Protein AF-A0A9E3L034-F1 (afdb_monomer_lite)

Structure (mmCIF, N/CA/C/O backbone):
data_AF-A0A9E3L034-F1
#
_entry.id   AF-A0A9E3L034-F1
#
loop_
_atom_site.group_PDB
_atom_site.id
_atom_site.type_symbol
_atom_site.label_atom_id
_atom_site.label_alt_id
_atom_site.label_comp_id
_atom_site.label_asym_id
_atom_site.label_entity_id
_atom_site.label_seq_id
_atom_site.pdbx_PDB_ins_code
_atom_site.Cartn_x
_atom_site.Cartn_y
_atom_site.Cartn_z
_atom_site.occupancy
_atom_site.B_iso_or_equiv
_atom_site.auth_seq_id
_atom_site.auth_comp_id
_atom_site.auth_asym_id
_atom_site.auth_atom_id
_atom_site.pdbx_PDB_model_num
ATOM 1 N N . MET A 1 1 ? -29.057 8.548 10.350 1.00 36.59 1 MET A N 1
ATOM 2 C CA . MET A 1 1 ? -27.781 9.201 9.984 1.00 36.59 1 MET A CA 1
ATOM 3 C C . MET A 1 1 ? -26.725 8.716 10.972 1.00 36.59 1 MET A C 1
ATOM 5 O O . MET A 1 1 ? -26.701 9.178 12.103 1.00 36.59 1 MET A O 1
ATOM 9 N N . LEU A 1 2 ? -25.972 7.669 10.616 1.00 36.66 2 LEU A N 1
ATOM 10 C CA . LEU A 1 2 ? -24.992 7.038 11.506 1.00 36.66 2 LEU A CA 1
ATOM 11 C C . LEU A 1 2 ? -23.694 7.858 11.438 1.00 36.66 2 LEU A C 1
ATOM 13 O O . LEU A 1 2 ? -22.878 7.672 10.540 1.00 36.66 2 LEU A O 1
ATOM 17 N N . THR A 1 3 ? -23.529 8.835 12.325 1.00 43.69 3 THR A N 1
ATOM 18 C CA . THR A 1 3 ? -22.290 9.614 12.426 1.00 43.69 3 THR A CA 1
ATOM 19 C C . THR A 1 3 ? -21.219 8.737 13.064 1.00 43.69 3 THR A C 1
ATOM 21 O O . THR A 1 3 ? -21.066 8.690 14.284 1.00 43.69 3 THR A O 1
ATOM 24 N N . ILE A 1 4 ? -20.476 8.010 12.230 1.00 54.16 4 ILE A N 1
ATOM 25 C CA . ILE A 1 4 ? -19.249 7.324 12.633 1.00 54.16 4 ILE A CA 1
ATOM 26 C C . ILE A 1 4 ? -18.267 8.423 13.050 1.00 54.16 4 ILE A C 1
ATOM 28 O O . ILE A 1 4 ? -17.596 9.028 12.216 1.00 54.16 4 ILE A O 1
ATOM 32 N N . ARG A 1 5 ? -18.199 8.739 14.348 1.00 59.12 5 ARG A N 1
ATOM 33 C CA . ARG A 1 5 ? -17.085 9.527 14.879 1.00 59.12 5 ARG A CA 1
ATOM 34 C C . ARG A 1 5 ? -15.839 8.662 14.733 1.00 59.12 5 ARG A C 1
ATOM 36 O O . ARG A 1 5 ? -15.607 7.772 15.548 1.00 59.12 5 ARG A O 1
ATOM 43 N N . LEU A 1 6 ? -15.069 8.904 13.674 1.00 64.19 6 LEU A N 1
ATOM 44 C CA . LEU A 1 6 ? -13.773 8.271 13.452 1.00 64.19 6 LEU A CA 1
ATOM 45 C C . LEU A 1 6 ? -12.905 8.524 14.687 1.00 64.19 6 LEU A C 1
ATOM 47 O O . LEU A 1 6 ? -12.509 9.654 14.974 1.00 64.19 6 LEU A O 1
ATOM 51 N N . SER A 1 7 ? -12.670 7.476 15.475 1.00 80.00 7 SER A N 1
ATOM 52 C CA . SER A 1 7 ? -11.822 7.599 16.654 1.00 80.00 7 SER A CA 1
ATOM 53 C C . SER A 1 7 ? -10.383 7.895 16.223 1.00 80.00 7 SER A C 1
ATOM 55 O O . SER A 1 7 ? -9.923 7.412 15.187 1.00 80.00 7 SER A O 1
ATOM 57 N N . LYS A 1 8 ? -9.635 8.631 17.050 1.00 86.62 8 LYS A N 1
ATOM 58 C CA . LYS A 1 8 ? -8.203 8.886 16.808 1.00 86.62 8 LYS A CA 1
ATOM 59 C C . LYS A 1 8 ? -7.408 7.578 16.638 1.00 86.62 8 LYS A C 1
ATOM 61 O O . LYS A 1 8 ? -6.460 7.533 15.865 1.00 86.62 8 LYS A O 1
ATOM 66 N N . PHE A 1 9 ? -7.841 6.507 17.308 1.00 87.06 9 PHE A N 1
ATOM 67 C CA . PHE A 1 9 ? -7.246 5.171 17.202 1.00 87.06 9 PHE A CA 1
ATOM 68 C C . PHE A 1 9 ? -7.546 4.486 15.867 1.00 87.06 9 PHE A C 1
ATOM 70 O O . PHE A 1 9 ? -6.675 3.810 15.332 1.00 87.06 9 PHE A O 1
ATOM 77 N N . PHE A 1 10 ? -8.744 4.692 15.312 1.00 89.88 10 PHE A N 1
ATOM 78 C CA . PHE A 1 10 ? -9.085 4.198 13.978 1.00 89.88 10 PHE A CA 1
ATOM 79 C C . PHE A 1 10 ? -8.214 4.872 12.922 1.00 89.88 10 PHE A C 1
ATOM 81 O O . PHE A 1 10 ? -7.605 4.189 12.107 1.00 89.88 10 PHE A O 1
ATOM 88 N N . LEU A 1 11 ? -8.113 6.205 12.971 1.00 91.19 11 LEU A N 1
ATOM 89 C CA . LEU A 1 11 ? -7.285 6.954 12.027 1.00 91.19 11 LEU A CA 1
ATOM 90 C C . LEU A 1 11 ? -5.809 6.546 12.132 1.00 91.19 11 LEU A C 1
ATOM 92 O O . LEU A 1 11 ? -5.165 6.336 11.111 1.00 91.19 11 LEU A O 1
ATOM 96 N N . GLY A 1 12 ? -5.295 6.374 13.355 1.00 90.62 12 GLY A N 1
ATOM 97 C CA . GLY A 1 12 ? -3.931 5.898 13.583 1.00 90.62 12 GLY A CA 1
ATOM 98 C C . GLY A 1 12 ? -3.673 4.514 12.979 1.00 90.62 12 GLY A C 1
ATOM 99 O O . GLY A 1 12 ? -2.704 4.345 12.245 1.00 90.62 12 GLY A O 1
ATOM 100 N N . GLY A 1 13 ? -4.560 3.544 13.228 1.00 90.38 13 GLY A N 1
ATOM 101 C CA . GLY A 1 13 ? -4.446 2.201 12.647 1.00 90.38 13 GLY A CA 1
ATOM 102 C C . GLY A 1 13 ? -4.582 2.198 11.122 1.00 90.38 13 GLY A C 1
ATOM 103 O O . GLY A 1 13 ? -3.831 1.508 10.438 1.00 90.38 13 GLY A O 1
ATOM 104 N N . PHE A 1 14 ? -5.481 3.025 10.582 1.00 93.50 14 PHE A N 1
ATOM 105 C CA . PHE A 1 14 ? -5.663 3.178 9.140 1.00 93.50 14 PHE A CA 1
ATOM 106 C C . PHE A 1 14 ? -4.405 3.704 8.454 1.00 93.50 14 PHE A C 1
ATOM 108 O O . PHE A 1 14 ? -3.910 3.085 7.512 1.00 93.50 14 PHE A O 1
ATOM 115 N N . LEU A 1 15 ? -3.852 4.810 8.958 1.00 95.19 15 LEU A N 1
ATOM 116 C CA . LEU A 1 15 ? -2.631 5.397 8.410 1.00 95.19 15 LEU A CA 1
ATOM 117 C C . LEU A 1 15 ? -1.447 4.436 8.534 1.00 95.19 15 LEU A C 1
ATOM 119 O O . LEU A 1 15 ? -0.687 4.296 7.580 1.00 95.19 15 LEU A O 1
ATOM 123 N N . ALA A 1 16 ? -1.323 3.728 9.660 1.00 93.31 16 ALA A N 1
ATOM 124 C CA . ALA A 1 16 ? -0.282 2.721 9.837 1.00 93.31 16 ALA A CA 1
ATOM 125 C C . ALA A 1 16 ? -0.368 1.609 8.776 1.00 93.31 16 ALA A C 1
ATOM 127 O O . ALA A 1 16 ? 0.658 1.216 8.228 1.00 93.31 16 ALA A O 1
ATOM 128 N N . GLY A 1 17 ? -1.573 1.140 8.435 1.00 9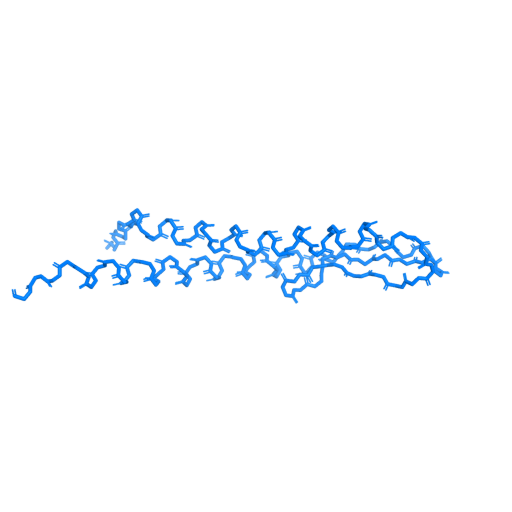1.12 17 GLY A N 1
ATOM 129 C CA . GLY A 1 17 ? -1.765 0.124 7.395 1.00 91.12 17 GLY A CA 1
ATOM 130 C C . GLY A 1 17 ? -1.405 0.587 5.993 1.00 91.12 17 GLY A C 1
ATOM 131 O O . GLY A 1 17 ? -0.721 -0.133 5.268 1.00 91.12 17 GLY A O 1
ATOM 132 N N . VAL A 1 18 ? -1.810 1.805 5.634 1.00 93.00 18 VAL A N 1
ATOM 133 C CA . VAL A 1 18 ? -1.450 2.402 4.341 1.00 93.00 18 VAL A CA 1
ATOM 134 C C . VAL A 1 18 ? 0.066 2.584 4.238 1.00 93.00 18 VAL A C 1
ATOM 136 O O . VAL A 1 18 ? 0.664 2.184 3.240 1.00 93.00 18 VAL A O 1
ATOM 139 N N . VAL A 1 19 ? 0.701 3.131 5.282 1.00 94.31 19 VAL A N 1
ATOM 140 C CA . VAL A 1 19 ? 2.158 3.333 5.322 1.00 94.31 19 VAL A CA 1
ATOM 141 C C . VAL A 1 19 ? 2.904 2.004 5.238 1.00 94.31 19 VAL A C 1
ATOM 143 O O . VAL A 1 19 ? 3.917 1.933 4.551 1.00 94.31 19 VAL A O 1
ATOM 146 N N . LEU A 1 20 ? 2.404 0.944 5.877 1.00 93.12 20 LEU A N 1
ATOM 147 C CA . LEU A 1 20 ? 3.037 -0.372 5.837 1.00 93.12 20 LEU A CA 1
ATOM 148 C C . LEU A 1 20 ? 3.098 -0.930 4.410 1.00 93.12 20 LEU A C 1
ATOM 150 O O . LEU A 1 20 ? 4.165 -1.342 3.963 1.00 93.12 20 LEU A O 1
ATOM 154 N N . LEU A 1 21 ? 1.990 -0.888 3.666 1.00 90.75 21 LEU A N 1
ATOM 155 C CA . LEU A 1 21 ? 1.990 -1.347 2.274 1.00 90.75 21 LEU A CA 1
ATOM 156 C C . LEU A 1 21 ? 2.803 -0.436 1.347 1.00 90.75 21 LEU A C 1
ATOM 158 O O . LEU A 1 21 ? 3.486 -0.936 0.452 1.00 90.75 21 LEU A O 1
ATOM 162 N N . ALA A 1 22 ? 2.797 0.878 1.582 1.00 91.06 22 ALA A N 1
ATOM 163 C CA . ALA A 1 22 ? 3.663 1.802 0.853 1.00 91.06 22 ALA A CA 1
ATOM 164 C C . ALA A 1 22 ? 5.151 1.495 1.097 1.00 91.06 22 ALA A C 1
ATOM 166 O O . ALA A 1 22 ? 5.924 1.429 0.146 1.00 91.06 22 ALA A O 1
ATOM 167 N N . ALA A 1 23 ? 5.544 1.238 2.347 1.00 92.12 23 ALA A N 1
ATOM 168 C CA . ALA A 1 23 ? 6.915 0.890 2.713 1.00 92.12 23 ALA A CA 1
ATOM 169 C C . ALA A 1 23 ? 7.367 -0.437 2.084 1.00 92.12 23 ALA A C 1
ATOM 171 O O . ALA A 1 23 ? 8.492 -0.525 1.599 1.00 92.12 23 ALA A O 1
ATOM 172 N N . VAL A 1 24 ? 6.489 -1.446 2.031 1.00 92.12 24 VAL A N 1
ATOM 173 C CA . VAL A 1 24 ? 6.773 -2.721 1.347 1.00 92.12 24 VAL A CA 1
ATOM 174 C C . VAL A 1 24 ? 7.021 -2.503 -0.147 1.00 92.12 24 VAL A C 1
ATOM 176 O O . VAL A 1 24 ? 7.989 -3.033 -0.688 1.00 92.12 24 VAL A O 1
ATOM 179 N N . ASN A 1 25 ? 6.197 -1.688 -0.812 1.00 90.94 25 ASN A N 1
ATOM 180 C CA . ASN A 1 25 ? 6.393 -1.372 -2.230 1.00 90.94 25 ASN A CA 1
ATOM 181 C C . ASN A 1 25 ? 7.667 -0.545 -2.468 1.00 90.94 25 ASN A C 1
ATOM 183 O O . ASN A 1 25 ? 8.383 -0.800 -3.431 1.00 90.94 25 ASN A O 1
ATOM 187 N N . LEU A 1 26 ? 7.996 0.386 -1.567 1.00 90.00 26 LEU A N 1
ATOM 188 C CA . LEU A 1 26 ? 9.230 1.173 -1.639 1.00 90.00 26 LEU A CA 1
ATOM 189 C C . LEU A 1 26 ? 10.480 0.296 -1.462 1.00 90.00 26 LEU A C 1
ATOM 191 O O . LEU A 1 26 ? 11.471 0.477 -2.162 1.00 90.00 26 LEU A O 1
ATOM 195 N N . TYR A 1 27 ? 10.422 -0.678 -0.552 1.00 89.12 27 TYR A N 1
ATOM 196 C CA . TYR A 1 27 ? 11.477 -1.675 -0.382 1.00 89.12 27 TYR A CA 1
ATOM 197 C C . TYR A 1 27 ? 11.606 -2.578 -1.615 1.00 89.12 27 TYR A C 1
ATOM 199 O O 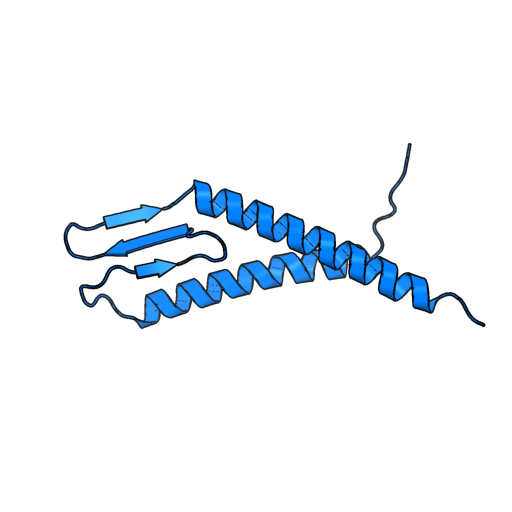. TYR A 1 27 ? 12.711 -2.824 -2.083 1.00 89.12 27 TYR A O 1
ATOM 207 N N . SER A 1 28 ? 10.487 -3.036 -2.185 1.00 86.38 28 SER A N 1
ATOM 208 C CA . SER A 1 28 ? 10.495 -3.813 -3.433 1.00 86.38 28 SER A CA 1
ATOM 209 C C . SER A 1 28 ? 11.143 -3.032 -4.582 1.00 86.38 28 SER A C 1
ATOM 211 O O . SER A 1 28 ? 11.934 -3.602 -5.328 1.00 86.38 28 SER A O 1
ATOM 213 N N . TYR A 1 29 ? 10.867 -1.729 -4.681 1.00 84.69 29 TYR A N 1
ATOM 214 C CA . TYR A 1 29 ? 11.501 -0.841 -5.654 1.00 84.69 29 TYR A CA 1
ATOM 215 C C . TYR A 1 29 ? 13.013 -0.696 -5.420 1.00 84.69 29 TYR A C 1
ATOM 217 O O . TYR A 1 29 ? 13.795 -0.839 -6.357 1.00 84.69 29 TYR A O 1
ATOM 225 N N . SER A 1 30 ? 13.452 -0.474 -4.177 1.00 84.75 30 SER A N 1
ATOM 226 C CA . SER A 1 30 ? 14.883 -0.301 -3.890 1.00 84.75 30 SER A CA 1
ATOM 227 C C . SER A 1 30 ? 15.695 -1.577 -4.119 1.00 84.75 30 SER A C 1
ATOM 229 O O . SER A 1 30 ? 16.862 -1.505 -4.497 1.00 84.75 30 SER A O 1
ATOM 231 N N . GLN A 1 31 ? 15.097 -2.758 -3.939 1.00 82.00 31 GLN A N 1
ATOM 232 C CA . GLN A 1 31 ? 15.739 -4.019 -4.319 1.00 82.00 31 GLN A CA 1
ATOM 233 C C . GLN A 1 31 ? 15.932 -4.120 -5.837 1.00 82.00 31 GLN A C 1
ATOM 235 O O . GLN A 1 31 ? 16.988 -4.564 -6.276 1.00 82.00 31 GLN A O 1
ATOM 240 N N . MET A 1 32 ? 14.967 -3.650 -6.636 1.00 74.38 32 MET A N 1
ATOM 241 C CA . MET A 1 32 ? 15.109 -3.605 -8.095 1.00 74.38 32 MET A CA 1
ATOM 242 C C . MET A 1 32 ? 16.257 -2.682 -8.531 1.00 74.38 32 MET A C 1
ATOM 244 O O . MET A 1 32 ? 17.061 -3.067 -9.374 1.00 74.38 32 MET A O 1
ATOM 248 N N . GLU A 1 33 ? 16.369 -1.492 -7.937 1.00 70.69 33 GLU A N 1
ATOM 249 C CA . GLU A 1 33 ? 17.432 -0.528 -8.263 1.00 70.69 33 GLU A CA 1
ATOM 250 C C . GLU A 1 33 ? 18.836 -1.080 -7.948 1.00 70.69 33 GLU A C 1
ATOM 252 O O . GLU A 1 33 ? 19.769 -0.909 -8.731 1.00 70.69 33 GLU A O 1
ATOM 257 N N . ASN A 1 34 ? 18.975 -1.819 -6.841 1.00 68.00 34 ASN A N 1
ATOM 258 C CA . ASN A 1 34 ? 20.247 -2.422 -6.428 1.00 68.00 34 ASN A CA 1
ATOM 259 C C . ASN A 1 34 ? 20.690 -3.615 -7.294 1.00 68.00 34 ASN A C 1
ATOM 261 O O . ASN A 1 34 ? 21.876 -3.941 -7.310 1.00 68.00 34 ASN A O 1
ATOM 265 N N . LEU A 1 35 ? 19.768 -4.272 -8.009 1.00 65.12 35 LEU A N 1
ATOM 266 C CA . LEU A 1 35 ? 20.067 -5.447 -8.841 1.00 65.12 35 LEU A CA 1
ATOM 267 C C . LEU A 1 35 ? 20.656 -5.093 -10.220 1.00 65.12 35 LEU A C 1
ATOM 269 O O . LEU A 1 35 ? 21.006 -5.995 -10.975 1.00 65.12 35 LEU A O 1
ATOM 273 N N . GLY A 1 36 ? 20.824 -3.797 -10.510 1.00 55.62 36 GLY A N 1
ATOM 274 C CA . GLY A 1 36 ? 21.747 -3.258 -11.509 1.00 55.62 36 GLY A CA 1
ATOM 275 C C . GLY A 1 36 ? 21.736 -3.948 -12.872 1.00 55.62 36 GLY A C 1
ATOM 276 O O . GLY A 1 36 ? 22.616 -4.755 -13.114 1.00 55.62 36 GLY A O 1
ATOM 277 N N . ILE A 1 37 ? 20.789 -3.586 -13.752 1.00 58.31 37 ILE A N 1
ATOM 278 C CA . ILE A 1 37 ? 20.790 -3.673 -15.243 1.00 58.31 37 ILE A CA 1
ATOM 279 C C . ILE A 1 37 ? 21.514 -4.880 -15.900 1.00 58.31 37 ILE A C 1
ATOM 281 O O . ILE A 1 37 ? 21.966 -4.803 -17.039 1.00 58.31 37 ILE A O 1
ATOM 285 N N . ALA A 1 38 ? 21.645 -6.010 -15.218 1.00 54.47 38 ALA A N 1
ATOM 286 C CA . ALA A 1 38 ? 22.201 -7.231 -15.772 1.00 54.47 38 ALA A CA 1
ATOM 287 C C . ALA A 1 38 ? 21.024 -8.040 -16.303 1.00 54.47 38 ALA A C 1
ATOM 289 O O . ALA A 1 38 ? 20.223 -8.460 -15.478 1.00 54.47 38 ALA A O 1
ATOM 290 N N . ASP A 1 39 ? 20.907 -8.150 -17.634 1.00 58.09 39 ASP A N 1
ATOM 291 C CA . ASP A 1 39 ? 20.131 -9.042 -18.535 1.00 58.09 39 ASP A CA 1
ATOM 292 C C . ASP A 1 39 ? 18.932 -9.899 -18.043 1.00 58.09 39 ASP A C 1
ATOM 294 O O . ASP A 1 39 ? 18.457 -10.786 -18.753 1.00 58.09 39 ASP A O 1
ATOM 298 N N . PHE A 1 40 ? 18.372 -9.631 -16.873 1.00 68.31 40 PHE A N 1
ATOM 299 C CA . PHE A 1 40 ? 17.293 -10.373 -16.241 1.00 68.31 40 PHE A CA 1
ATOM 300 C C . PHE A 1 40 ? 16.013 -9.534 -16.227 1.00 68.31 40 PHE A C 1
ATOM 302 O O . PHE A 1 40 ? 16.041 -8.304 -16.165 1.00 68.31 40 PHE A O 1
ATOM 309 N N . TYR A 1 41 ? 14.872 -10.220 -16.309 1.00 72.88 41 TYR A N 1
ATOM 310 C CA . TYR A 1 41 ? 13.564 -9.608 -16.104 1.00 72.88 41 TYR A CA 1
ATOM 311 C C . TYR A 1 41 ? 13.386 -9.297 -14.619 1.00 72.88 41 TYR A C 1
ATOM 313 O O . TYR A 1 41 ? 13.467 -10.203 -13.787 1.00 72.88 41 TYR A O 1
ATOM 321 N N . TYR A 1 42 ? 13.104 -8.037 -14.302 1.00 78.56 42 TYR A N 1
ATOM 322 C CA . TYR A 1 42 ? 12.792 -7.590 -12.952 1.00 78.56 42 TYR A CA 1
ATOM 323 C C . TYR A 1 42 ? 11.373 -7.047 -12.885 1.00 78.56 42 TYR A C 1
ATOM 325 O O . TYR A 1 42 ? 10.879 -6.406 -13.812 1.00 78.56 42 TYR A O 1
ATOM 333 N N . GLU A 1 43 ? 10.725 -7.307 -11.760 1.00 83.69 43 GLU A N 1
ATOM 334 C CA . GLU A 1 43 ? 9.364 -6.885 -11.474 1.00 83.69 43 GLU A CA 1
ATOM 335 C C . GLU A 1 43 ? 9.322 -6.362 -10.037 1.00 83.69 43 GLU A C 1
ATOM 337 O O . GLU A 1 43 ? 9.898 -6.977 -9.134 1.00 83.69 43 GLU A O 1
ATOM 342 N N . PHE A 1 44 ? 8.672 -5.217 -9.818 1.00 86.94 44 PHE A N 1
ATOM 343 C CA . PHE A 1 44 ? 8.434 -4.697 -8.472 1.00 86.94 44 PHE A CA 1
ATOM 344 C C . PHE A 1 44 ? 6.955 -4.413 -8.243 1.00 86.94 44 PHE A C 1
ATOM 346 O O . PHE A 1 44 ? 6.205 -4.074 -9.163 1.00 86.94 44 PHE A O 1
ATOM 353 N N . GLY A 1 45 ? 6.551 -4.520 -6.980 1.00 86.38 45 GLY A N 1
ATOM 354 C CA . GLY A 1 45 ? 5.183 -4.299 -6.534 1.00 86.38 45 GLY A CA 1
ATOM 355 C C . GLY A 1 45 ? 4.655 -5.485 -5.736 1.00 86.38 45 GLY A C 1
ATOM 356 O O . GLY A 1 45 ? 4.797 -6.636 -6.141 1.00 86.38 45 GLY A O 1
ATOM 357 N N . TRP A 1 46 ? 4.043 -5.207 -4.586 1.00 88.50 46 TRP A N 1
ATOM 358 C CA . TRP A 1 46 ? 3.428 -6.235 -3.752 1.00 88.50 46 TRP A CA 1
ATOM 359 C C . TRP A 1 46 ? 2.149 -5.713 -3.081 1.00 88.50 46 TRP A C 1
ATOM 361 O O . TRP A 1 46 ? 2.159 -4.599 -2.544 1.00 88.50 46 TRP A O 1
ATOM 371 N N . PRO A 1 47 ? 1.065 -6.513 -3.031 1.00 88.38 47 PRO A N 1
ATOM 372 C CA . PRO A 1 47 ? 0.929 -7.883 -3.553 1.00 88.38 47 PRO A CA 1
ATOM 373 C C . PRO A 1 47 ? 0.771 -7.996 -5.074 1.00 88.38 47 PRO A C 1
ATOM 375 O O . PRO A 1 47 ? 0.885 -9.098 -5.605 1.00 88.38 47 PRO A O 1
ATOM 378 N N . PHE A 1 48 ? 0.510 -6.892 -5.771 1.00 92.50 48 PHE A N 1
ATOM 379 C CA . PHE A 1 48 ? 0.370 -6.885 -7.225 1.00 92.50 48 PHE A CA 1
ATOM 380 C C . PHE A 1 48 ? 1.574 -6.206 -7.880 1.00 92.50 48 PHE A C 1
ATOM 382 O O . PHE A 1 48 ? 2.062 -5.202 -7.355 1.00 92.50 48 PHE A O 1
ATOM 389 N N . PRO A 1 49 ? 2.042 -6.694 -9.032 1.00 90.75 49 PRO A N 1
ATOM 390 C CA . PRO A 1 49 ? 3.151 -6.065 -9.725 1.00 90.75 49 PRO A CA 1
ATOM 391 C C . PRO A 1 49 ? 2.748 -4.714 -10.310 1.00 90.75 49 PRO A C 1
ATOM 393 O O . PRO A 1 49 ? 1.688 -4.571 -10.915 1.00 90.75 49 PRO A O 1
ATOM 396 N N . VAL A 1 50 ? 3.595 -3.710 -10.113 1.00 91.69 50 VAL A N 1
ATOM 397 C CA . VAL A 1 50 ? 3.382 -2.320 -10.542 1.00 91.69 50 VAL A CA 1
ATOM 398 C C . VAL A 1 50 ? 4.178 -2.004 -11.797 1.00 91.69 50 VAL A C 1
ATOM 400 O O . VAL A 1 50 ? 3.766 -1.168 -12.599 1.00 91.69 50 VAL A O 1
ATOM 403 N N . TYR A 1 51 ? 5.314 -2.663 -11.969 1.00 88.31 51 TYR A N 1
ATOM 404 C CA . TYR A 1 51 ? 6.275 -2.313 -12.994 1.00 88.31 51 TYR A CA 1
ATOM 405 C C . TYR A 1 51 ? 7.142 -3.508 -13.338 1.00 88.31 51 TYR A C 1
ATOM 407 O O . TYR A 1 51 ? 7.488 -4.302 -12.459 1.00 88.31 51 TYR A O 1
ATOM 415 N N . GLN A 1 52 ? 7.522 -3.585 -14.604 1.00 86.44 52 GLN A N 1
ATOM 416 C CA . GLN A 1 52 ? 8.398 -4.613 -15.124 1.00 86.44 52 GLN A CA 1
ATOM 417 C C . GLN A 1 52 ? 9.438 -3.991 -16.060 1.00 86.44 52 GLN A C 1
ATOM 419 O O . GLN A 1 52 ? 9.082 -3.198 -16.934 1.00 86.44 52 GLN A O 1
ATOM 424 N N . ALA A 1 53 ? 10.701 -4.387 -15.884 1.00 82.56 53 ALA A N 1
ATOM 425 C CA . ALA A 1 53 ? 11.832 -3.971 -16.711 1.00 82.56 53 ALA A CA 1
ATOM 426 C C . ALA A 1 53 ? 12.684 -5.167 -17.182 1.00 82.56 53 ALA A C 1
ATOM 428 O O . ALA A 1 53 ? 12.853 -6.137 -16.441 1.00 82.56 53 ALA A O 1
ATOM 429 N N . GLY A 1 54 ? 13.247 -5.108 -18.398 1.00 76.06 54 GLY A N 1
ATOM 430 C CA . GLY A 1 54 ? 14.171 -6.137 -18.915 1.00 76.06 54 GLY A CA 1
ATOM 431 C C . GLY A 1 54 ? 14.834 -5.817 -20.270 1.00 76.06 54 GLY A C 1
ATOM 432 O O . GLY A 1 54 ? 14.293 -5.055 -21.076 1.00 76.06 54 GLY A O 1
ATOM 433 N N . SER A 1 55 ? 16.007 -6.418 -20.536 1.00 66.56 55 SER A N 1
ATOM 434 C CA . SER A 1 55 ? 16.917 -6.019 -21.634 1.00 66.56 55 SER A CA 1
ATOM 435 C C . SER A 1 55 ? 16.644 -6.641 -23.010 1.00 66.56 55 SER A C 1
ATOM 437 O O . SER A 1 55 ? 17.042 -6.055 -24.013 1.00 66.56 55 SER A O 1
ATOM 439 N N . ILE A 1 56 ? 15.933 -7.775 -23.109 1.00 58.16 56 ILE A N 1
ATOM 440 C CA . ILE A 1 56 ? 15.855 -8.534 -24.378 1.00 58.16 56 ILE A CA 1
ATOM 441 C C . ILE A 1 56 ? 15.151 -7.738 -25.498 1.00 58.16 56 ILE A C 1
ATOM 443 O O . ILE A 1 56 ? 15.463 -7.928 -26.670 1.00 58.16 56 ILE A O 1
ATOM 447 N N . LEU A 1 57 ? 14.254 -6.804 -25.154 1.00 59.00 57 LEU A N 1
ATOM 448 C CA . LEU A 1 57 ? 13.493 -5.976 -26.106 1.00 59.00 57 LEU A CA 1
ATOM 449 C C . LEU A 1 57 ? 13.210 -4.540 -25.605 1.00 59.00 57 LEU A C 1
ATOM 451 O O . LEU A 1 57 ? 12.333 -3.882 -26.154 1.00 59.00 57 LEU A O 1
ATOM 455 N N . HIS A 1 58 ? 13.931 -4.042 -24.588 1.00 63.19 58 HIS A N 1
ATOM 456 C CA . HIS A 1 58 ? 13.579 -2.801 -23.866 1.00 63.19 58 HIS A CA 1
ATOM 457 C C . HIS A 1 58 ? 12.129 -2.832 -23.364 1.00 63.19 58 HIS A C 1
ATOM 459 O O . HIS A 1 58 ? 11.316 -1.960 -23.676 1.00 63.19 58 HIS A O 1
ATOM 465 N N . LEU A 1 59 ? 11.787 -3.880 -22.612 1.00 70.62 59 LEU A N 1
ATOM 466 C CA . LEU A 1 59 ? 10.485 -3.926 -21.965 1.00 70.62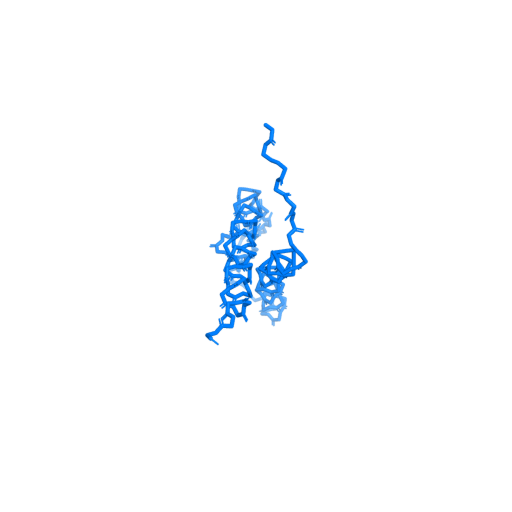 59 LEU A CA 1
ATOM 467 C C . LEU A 1 59 ? 10.543 -2.982 -20.767 1.00 70.62 59 LEU A C 1
ATOM 469 O O . LEU A 1 59 ? 11.247 -3.273 -19.807 1.00 70.62 59 LEU A O 1
ATOM 473 N N . ASP A 1 60 ? 9.837 -1.864 -20.862 1.00 81.88 60 ASP A N 1
ATOM 474 C CA . ASP A 1 60 ? 9.618 -0.908 -19.782 1.00 81.88 60 ASP A CA 1
ATOM 475 C C . ASP A 1 60 ? 8.108 -0.669 -19.705 1.00 81.88 60 ASP A C 1
ATOM 477 O O . ASP A 1 60 ? 7.522 0.019 -20.549 1.00 81.88 60 ASP A O 1
ATOM 481 N N . GLN A 1 61 ? 7.448 -1.359 -18.772 1.00 87.50 61 GLN A N 1
ATOM 482 C CA . GLN A 1 61 ? 5.992 -1.370 -18.697 1.00 87.50 61 GLN A CA 1
ATOM 483 C C . GLN A 1 61 ? 5.495 -1.125 -17.275 1.00 87.50 61 GLN A C 1
ATOM 485 O O . GLN A 1 61 ? 5.794 -1.867 -16.340 1.00 87.50 61 GLN A O 1
ATOM 490 N N . ILE A 1 62 ? 4.634 -0.113 -17.148 1.00 89.94 62 ILE A N 1
ATOM 491 C CA . ILE A 1 62 ? 3.853 0.152 -15.940 1.00 89.94 62 ILE A CA 1
ATOM 492 C C . ILE A 1 62 ? 2.549 -0.653 -15.997 1.00 89.94 62 ILE A C 1
ATOM 494 O O . ILE A 1 62 ? 1.724 -0.491 -16.903 1.00 89.94 62 ILE A O 1
ATOM 498 N N . HIS A 1 63 ? 2.322 -1.474 -14.976 1.00 91.44 63 HIS A N 1
ATOM 499 C CA . HIS 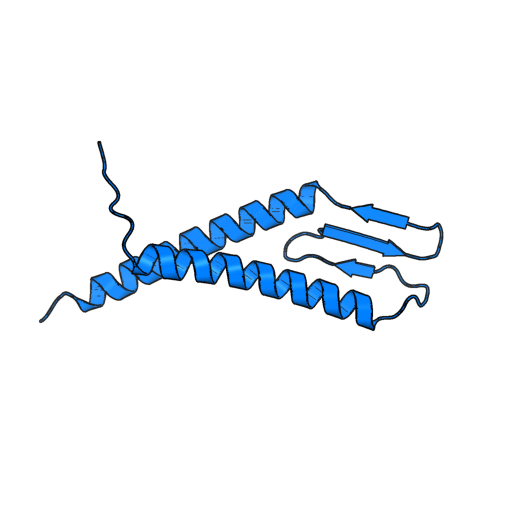A 1 63 ? 1.098 -2.242 -14.768 1.00 91.44 63 HIS A CA 1
ATOM 500 C C . HIS A 1 63 ? 0.076 -1.408 -13.988 1.00 91.44 63 HIS A C 1
ATOM 502 O O . HIS A 1 63 ? -0.079 -1.539 -12.774 1.00 91.44 63 HIS A O 1
ATOM 508 N N . TRP A 1 64 ? -0.677 -0.556 -14.690 1.00 91.62 64 TRP A N 1
ATOM 509 C CA . TRP A 1 64 ? -1.714 0.294 -14.075 1.00 91.62 64 TRP A CA 1
ATOM 510 C C . TRP A 1 64 ? -2.757 -0.490 -13.271 1.00 91.62 64 TRP A C 1
ATOM 512 O O . TRP A 1 64 ? -3.215 -0.025 -12.228 1.00 91.62 64 TRP A O 1
ATOM 522 N N . CYS A 1 65 ? -3.101 -1.703 -13.715 1.00 93.69 65 CYS A N 1
ATOM 523 C CA . CYS A 1 65 ? -3.998 -2.582 -12.964 1.00 93.69 65 CYS A CA 1
ATOM 524 C C . CYS A 1 65 ? -3.410 -2.947 -11.594 1.00 93.69 65 CYS A C 1
ATOM 526 O O . CYS A 1 65 ? -4.133 -2.938 -10.600 1.00 93.69 65 CYS A O 1
ATOM 528 N N . GLY A 1 66 ? -2.101 -3.202 -11.523 1.00 91.62 66 GLY A N 1
ATOM 529 C CA . GLY A 1 66 ? -1.407 -3.479 -10.271 1.00 91.6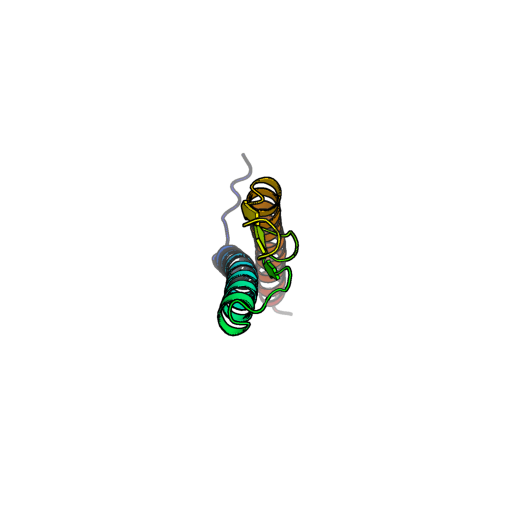2 66 GLY A CA 1
ATOM 530 C C . GLY A 1 66 ? -1.283 -2.256 -9.368 1.00 91.62 66 GLY A C 1
ATOM 531 O O . GLY A 1 66 ? -1.476 -2.380 -8.162 1.00 91.62 66 GLY A O 1
ATOM 532 N N . VAL A 1 67 ? -1.082 -1.057 -9.931 1.00 90.88 67 VAL A N 1
ATOM 533 C CA . VAL A 1 67 ? -1.140 0.211 -9.171 1.00 90.88 67 VAL A CA 1
ATOM 534 C C . VAL A 1 67 ? -2.490 0.354 -8.465 1.00 90.88 67 VAL A C 1
ATOM 536 O O . VAL A 1 67 ? -2.546 0.569 -7.253 1.00 90.88 67 VAL A O 1
ATOM 539 N N . ILE A 1 68 ? -3.584 0.199 -9.215 1.00 94.62 68 ILE A N 1
ATOM 540 C CA . ILE A 1 68 ? -4.945 0.334 -8.682 1.00 94.62 68 ILE A CA 1
ATOM 541 C C . ILE A 1 68 ? -5.227 -0.768 -7.654 1.00 94.62 68 ILE A C 1
ATOM 543 O O . ILE A 1 68 ? -5.770 -0.487 -6.584 1.00 94.62 68 ILE A O 1
ATOM 547 N N . ALA A 1 69 ? -4.825 -2.007 -7.939 1.00 93.88 69 ALA A N 1
ATOM 548 C CA . ALA A 1 69 ? -5.027 -3.136 -7.038 1.00 93.88 69 ALA A CA 1
ATOM 549 C C . ALA A 1 69 ? -4.236 -2.984 -5.725 1.00 93.88 69 ALA A C 1
ATOM 551 O O . ALA A 1 69 ? -4.776 -3.256 -4.653 1.00 93.88 69 ALA A O 1
ATOM 552 N N . ASN A 1 70 ? -3.004 -2.466 -5.772 1.00 93.44 70 ASN A N 1
ATOM 553 C CA . ASN A 1 70 ? -2.220 -2.158 -4.574 1.00 93.44 70 ASN A CA 1
ATOM 554 C C . ASN A 1 70 ? -2.809 -0.994 -3.778 1.00 93.44 70 ASN A C 1
ATOM 556 O O . ASN A 1 70 ? -2.834 -1.057 -2.551 1.00 93.44 70 ASN A O 1
ATOM 560 N N . ALA A 1 71 ? -3.336 0.039 -4.439 1.00 92.00 71 ALA A N 1
ATOM 561 C CA . ALA A 1 71 ? -4.038 1.123 -3.755 1.00 92.00 71 ALA A CA 1
ATOM 562 C C . ALA A 1 71 ? -5.297 0.609 -3.033 1.00 92.00 71 ALA A C 1
ATOM 564 O O . ALA A 1 71 ? -5.535 0.951 -1.872 1.00 92.00 71 ALA A O 1
ATOM 565 N N . ALA A 1 72 ? -6.067 -0.269 -3.683 1.00 95.25 72 ALA A N 1
ATOM 566 C CA . ALA A 1 72 ? -7.224 -0.920 -3.077 1.00 95.25 72 ALA A CA 1
ATOM 567 C C . ALA A 1 72 ? -6.823 -1.827 -1.900 1.00 95.25 72 ALA A C 1
ATOM 569 O O . ALA A 1 72 ? -7.462 -1.786 -0.847 1.00 95.25 72 ALA A O 1
ATOM 570 N N . ALA A 1 73 ? -5.738 -2.594 -2.039 1.00 93.31 73 ALA A N 1
ATOM 571 C CA . ALA A 1 73 ? -5.195 -3.419 -0.962 1.00 93.31 73 ALA A CA 1
ATOM 572 C C . ALA A 1 73 ? -4.718 -2.564 0.224 1.00 93.31 73 ALA A C 1
ATOM 574 O O . ALA A 1 73 ? -5.057 -2.867 1.366 1.00 93.31 73 ALA A O 1
ATOM 575 N N . ALA A 1 74 ? -4.009 -1.460 -0.033 1.00 93.75 74 ALA A N 1
ATOM 576 C CA . ALA A 1 74 ? -3.560 -0.509 0.985 1.00 93.75 74 ALA A CA 1
ATOM 577 C C . ALA A 1 74 ? -4.733 0.094 1.753 1.00 93.75 74 ALA A C 1
ATOM 579 O O . ALA A 1 74 ? -4.715 0.142 2.985 1.00 93.75 74 ALA A O 1
ATOM 580 N N . PHE A 1 75 ? -5.787 0.479 1.037 1.00 94.62 75 PHE A N 1
ATOM 581 C CA . PHE A 1 75 ? -7.012 0.964 1.651 1.00 94.62 75 PHE A CA 1
ATOM 582 C C . PHE A 1 75 ? -7.690 -0.117 2.506 1.00 94.62 75 PHE A C 1
ATOM 584 O O . PHE A 1 75 ? -8.049 0.147 3.653 1.00 94.62 75 PHE A O 1
ATOM 591 N N . GLY A 1 76 ? -7.813 -1.345 1.993 1.00 95.12 76 GLY A N 1
ATOM 592 C CA . GLY A 1 76 ? -8.402 -2.476 2.716 1.00 95.12 76 GLY A CA 1
ATOM 593 C C . GLY A 1 76 ? -7.640 -2.838 3.994 1.00 95.12 76 GLY A C 1
ATOM 594 O O . GLY A 1 76 ? -8.244 -2.954 5.061 1.00 95.12 76 GLY A O 1
ATOM 595 N N . VAL A 1 77 ? -6.310 -2.944 3.920 1.00 93.50 77 VAL A N 1
ATOM 596 C CA . VAL A 1 77 ? -5.441 -3.181 5.086 1.00 93.50 77 VAL A CA 1
ATOM 597 C C . VAL A 1 77 ? -5.554 -2.035 6.088 1.00 93.50 77 VAL A C 1
ATOM 599 O O . VAL A 1 77 ? -5.678 -2.285 7.288 1.00 93.50 77 VAL A O 1
ATOM 602 N N . GLY A 1 78 ? -5.584 -0.789 5.610 1.00 93.81 78 GLY A N 1
ATOM 603 C CA . GLY A 1 78 ? -5.847 0.378 6.446 1.00 93.81 78 GLY A CA 1
ATOM 604 C C . GLY A 1 78 ? -7.181 0.260 7.187 1.00 93.81 78 GLY A C 1
ATOM 605 O O . GLY A 1 78 ? -7.231 0.434 8.403 1.00 93.81 78 GLY A O 1
ATOM 606 N N . LEU A 1 79 ? -8.271 -0.084 6.498 1.00 94.75 79 LEU A N 1
ATOM 607 C CA . LEU A 1 79 ? -9.579 -0.257 7.138 1.00 94.75 79 LEU A CA 1
ATOM 608 C C . LEU A 1 79 ? -9.555 -1.350 8.212 1.00 94.75 79 LEU A C 1
ATOM 610 O O . LEU A 1 79 ? -10.082 -1.139 9.307 1.00 94.75 79 LEU A O 1
ATOM 614 N N . VAL A 1 80 ? -8.919 -2.489 7.924 1.00 94.69 80 VAL A N 1
ATOM 615 C CA . VAL A 1 80 ? -8.797 -3.608 8.869 1.00 94.69 80 VAL A CA 1
ATOM 616 C C . VAL A 1 80 ? -8.001 -3.185 10.101 1.00 94.69 80 VAL A C 1
ATOM 618 O O . VAL A 1 80 ? -8.479 -3.360 11.222 1.00 94.69 80 VAL A O 1
ATOM 621 N N . LEU A 1 81 ? -6.824 -2.579 9.925 1.00 92.69 81 LEU A N 1
ATOM 622 C CA . LEU A 1 81 ? -6.002 -2.137 11.053 1.00 92.69 81 LEU A CA 1
ATOM 623 C C . LEU A 1 81 ? -6.665 -1.013 11.844 1.00 92.69 81 LEU A C 1
ATOM 625 O O . LEU A 1 81 ? -6.670 -1.065 13.071 1.00 92.69 81 LEU A O 1
ATOM 629 N N . GLY A 1 82 ? -7.296 -0.046 11.179 1.00 91.94 82 GLY A N 1
ATOM 630 C CA . GLY A 1 82 ? -8.082 0.991 11.843 1.00 91.94 82 GLY A CA 1
ATOM 631 C C . GLY A 1 82 ? -9.193 0.397 12.710 1.00 91.94 82 GLY A C 1
ATOM 632 O O . GLY A 1 82 ? -9.346 0.776 13.877 1.00 91.94 82 GLY A O 1
ATOM 633 N N . ALA A 1 83 ? -9.937 -0.580 12.184 1.00 90.25 83 ALA A N 1
ATOM 634 C CA . ALA A 1 83 ? -10.975 -1.278 12.936 1.00 90.25 83 ALA A CA 1
ATOM 635 C C . ALA A 1 83 ? -10.388 -2.035 14.139 1.00 90.25 83 ALA A C 1
ATOM 637 O O . ALA A 1 83 ? -10.867 -1.861 15.262 1.00 90.25 83 ALA A O 1
ATOM 638 N N . VAL A 1 84 ? -9.319 -2.812 13.937 1.00 91.31 84 VAL A N 1
ATOM 639 C CA . VAL A 1 84 ? -8.635 -3.555 15.008 1.00 91.31 84 VAL A CA 1
ATOM 640 C C . VAL A 1 84 ? -8.137 -2.609 16.100 1.00 91.31 84 VAL A C 1
ATOM 642 O O . VAL A 1 84 ? -8.424 -2.839 17.274 1.00 91.31 84 VAL A O 1
ATOM 645 N N . SER A 1 85 ? -7.460 -1.515 15.743 1.00 89.50 85 SER A N 1
ATOM 646 C CA . SER A 1 85 ? -6.972 -0.513 16.698 1.00 89.50 85 SER A CA 1
ATOM 647 C C . SER A 1 85 ? -8.110 0.134 17.487 1.00 89.50 85 SER A C 1
ATOM 649 O O . SER A 1 85 ? -7.997 0.314 18.702 1.00 89.50 85 SER A O 1
ATOM 651 N N . HIS A 1 86 ? -9.229 0.443 16.829 1.00 88.81 86 HIS A N 1
ATOM 652 C CA . HIS A 1 86 ? -10.412 0.978 17.494 1.00 88.81 86 HIS A CA 1
ATOM 653 C C . HIS A 1 86 ? -10.998 -0.011 18.511 1.00 88.81 86 HIS A C 1
ATOM 655 O O . HIS A 1 86 ? -11.177 0.351 19.675 1.00 88.81 86 HIS A O 1
ATOM 661 N N . PHE A 1 87 ? -11.250 -1.261 18.110 1.00 87.38 87 PHE A N 1
ATOM 662 C CA . PHE A 1 87 ? -11.833 -2.272 18.997 1.00 87.38 87 PHE A CA 1
ATOM 663 C C . PHE A 1 87 ? -10.885 -2.678 20.130 1.00 87.38 87 PHE A C 1
ATOM 665 O O . PHE A 1 87 ? -11.325 -2.829 21.270 1.00 87.38 87 PHE A O 1
ATOM 672 N N . ALA A 1 88 ? -9.585 -2.802 19.857 1.00 86.94 88 ALA A N 1
ATOM 673 C CA . ALA A 1 88 ? -8.582 -3.116 20.871 1.00 86.94 88 ALA A CA 1
ATOM 674 C C . ALA A 1 88 ? -8.497 -2.025 21.949 1.00 86.94 88 ALA A C 1
ATOM 676 O O . ALA A 1 88 ? -8.373 -2.332 23.134 1.00 86.94 88 ALA A O 1
ATOM 677 N N . CYS A 1 89 ? -8.605 -0.751 21.559 1.00 81.31 89 CYS A N 1
ATOM 678 C CA . CYS A 1 89 ? -8.572 0.360 22.505 1.00 81.31 89 CYS A CA 1
ATOM 679 C C . CYS A 1 89 ? -9.911 0.543 23.240 1.00 81.31 89 CYS A C 1
ATOM 681 O O . CYS A 1 89 ? -9.923 0.837 24.435 1.00 81.31 89 CYS A O 1
ATOM 683 N N . ALA A 1 90 ? -11.040 0.304 22.564 1.00 74.69 90 ALA A N 1
ATOM 684 C CA . ALA A 1 90 ? -12.365 0.329 2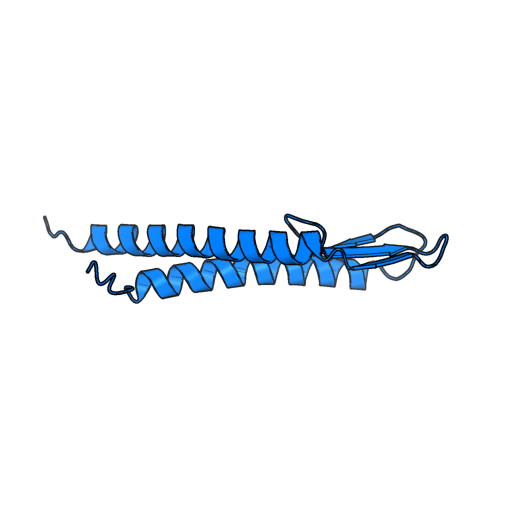3.182 1.00 74.69 90 ALA A CA 1
ATOM 685 C C . ALA A 1 90 ? -12.517 -0.749 24.270 1.00 74.69 90 ALA A C 1
ATOM 687 O O . ALA A 1 90 ? -13.064 -0.465 25.334 1.00 74.69 90 ALA A O 1
ATOM 688 N N . ARG A 1 91 ? -11.957 -1.951 24.060 1.00 66.19 91 ARG A N 1
ATOM 689 C CA . ARG A 1 91 ? -11.955 -3.032 25.064 1.00 66.19 91 ARG A CA 1
ATOM 690 C C . ARG A 1 91 ? -11.208 -2.677 26.353 1.00 66.19 91 ARG A C 1
ATOM 692 O O . ARG A 1 91 ? -11.560 -3.198 27.401 1.00 66.19 91 ARG A O 1
ATOM 699 N N . ARG A 1 92 ? -10.221 -1.773 26.311 1.00 62.31 92 ARG A N 1
ATOM 700 C CA . ARG A 1 92 ? -9.471 -1.337 27.507 1.00 62.31 92 ARG A CA 1
ATOM 701 C C . ARG A 1 92 ? -10.212 -0.312 28.375 1.00 62.31 92 ARG A C 1
ATOM 703 O O . ARG A 1 92 ? -9.695 0.062 29.420 1.00 62.31 92 ARG A O 1
ATOM 710 N N . ARG A 1 93 ? -11.385 0.173 27.951 1.00 58.22 93 ARG A N 1
ATOM 711 C CA . ARG A 1 93 ? -12.172 1.179 28.688 1.00 58.22 93 ARG A CA 1
ATOM 712 C C . ARG A 1 93 ? -13.311 0.603 29.527 1.00 58.22 93 ARG A C 1
ATOM 714 O O . ARG A 1 93 ? -14.084 1.388 30.062 1.00 58.22 93 ARG A O 1
ATOM 721 N N . VAL A 1 94 ? -13.435 -0.717 29.638 1.00 54.78 94 VAL A N 1
ATOM 722 C CA . VAL A 1 94 ? -14.371 -1.343 30.580 1.00 54.78 94 VAL A CA 1
ATOM 723 C C . VAL A 1 94 ? -13.589 -1.657 31.859 1.00 54.78 94 VAL A C 1
ATOM 725 O O . VAL A 1 94 ? -12.860 -2.648 31.868 1.00 54.78 94 VAL A O 1
ATOM 728 N N . PRO A 1 95 ? -13.641 -0.802 32.900 1.00 50.84 95 PRO A N 1
ATOM 729 C CA . PRO A 1 95 ? -13.140 -1.180 34.212 1.00 50.84 95 PRO A CA 1
ATOM 730 C C . PRO A 1 95 ? -14.048 -2.279 34.778 1.00 50.84 95 PRO A C 1
ATOM 732 O O . PRO A 1 95 ? -15.273 -2.155 34.727 1.00 50.84 95 PRO A O 1
ATOM 735 N N . SER A 1 96 ? -13.429 -3.364 35.242 1.00 53.78 96 SER A N 1
ATOM 736 C CA . SER A 1 96 ? -14.037 -4.374 36.117 1.00 53.78 96 SER A CA 1
ATOM 737 C C . SER A 1 96 ? -14.433 -3.774 37.458 1.00 53.78 96 SER A C 1
ATOM 739 O O . SER A 1 96 ? -13.596 -2.996 37.975 1.00 53.78 96 SER A O 1
#

Secondary structure (DSSP, 8-state):
-------HHHHHHHHHHHHHHHHHHHHHHHHHHHTTT-SS-EEE-SSS--EEEETTTTEEEE-HHHHHHHHHHHHHHHHHHHHHHHHHHHHTT---

Sequence (96 aa):
MLTIRLSKFFLGGFLAGVVLLAAVNLYSYSQMENLGIADFYYEFGWPFPVYQAGSILHLDQIHWCGVIANAAAAFGVGLVLGAVSHFACARRRVPS

pLDDT: mean 81.08, std 15.0, range [36.59, 95.25]

Foldseek 3Di:
DDPPPQDPQLQVQLVVLLVVQVVQQVVQVVVVVVVPQDADWHFGAPPFTQWIAGDPPGDTDGDVVRVVVSVVVSNVSSNVRSVVRVVVVVVVPDDD

Radius of gyration: 18.88 Å; chains: 1; bounding box: 50×20×62 Å